Protein AF-A0A2E7T963-F1 (afdb_monomer_lite)

pLDDT: mean 80.26, std 9.98, range [57.88, 92.88]

Sequence (68 aa):
MKVGDLVRYIKRNEAGYMYDTNPYALWLGVILSQNNGTAEYQTVLWNRRGGITSSIPARDLEVVSEGR

Structure (mmCIF, N/CA/C/O backbone):
data_AF-A0A2E7T963-F1
#
_entry.id   AF-A0A2E7T963-F1
#
loop_
_atom_site.group_PDB
_atom_site.id
_atom_site.type_symbol
_atom_site.label_atom_id
_atom_site.label_alt_id
_atom_site.label_comp_id
_atom_site.label_asym_id
_atom_site.label_entity_id
_atom_site.label_seq_id
_atom_site.pdbx_PDB_ins_code
_atom_site.Cartn_x
_atom_site.Cartn_y
_atom_site.Cartn_z
_atom_site.occupancy
_atom_site.B_iso_or_equiv
_atom_site.auth_seq_id
_atom_site.auth_comp_id
_atom_site.auth_asym_id
_atom_site.auth_atom_id
_atom_site.pdbx_PDB_model_num
ATOM 1 N N . MET A 1 1 ? -7.158 10.206 1.736 1.00 88.00 1 MET A N 1
ATOM 2 C CA . MET A 1 1 ? -6.753 8.793 1.761 1.00 88.00 1 MET A CA 1
ATOM 3 C C . MET A 1 1 ? -7.286 8.185 3.048 1.00 88.00 1 MET A C 1
ATOM 5 O O . MET A 1 1 ? -7.065 8.780 4.098 1.00 88.00 1 MET A O 1
ATOM 9 N N . LYS A 1 2 ? -8.043 7.093 2.967 1.00 90.38 2 LYS A N 1
ATOM 10 C CA . LYS A 1 2 ? -8.711 6.417 4.087 1.00 90.38 2 LYS A CA 1
ATOM 11 C C . LYS A 1 2 ? -8.636 4.896 3.930 1.00 90.38 2 LYS A C 1
ATOM 13 O O . LYS A 1 2 ? -8.314 4.381 2.862 1.00 90.38 2 LYS A O 1
ATOM 18 N N . VAL A 1 3 ? -8.947 4.177 5.007 1.00 91.00 3 VAL A N 1
ATOM 19 C CA . VAL A 1 3 ? -9.091 2.714 4.976 1.00 91.00 3 VAL A CA 1
ATOM 20 C C . VAL A 1 3 ? -10.104 2.315 3.901 1.00 91.00 3 VAL A C 1
ATOM 22 O O . VAL A 1 3 ? -11.168 2.922 3.798 1.00 91.00 3 VAL A O 1
ATOM 25 N N . GLY A 1 4 ? -9.756 1.309 3.100 1.00 89.81 4 GLY A N 1
ATOM 26 C CA . GLY A 1 4 ? -10.565 0.833 1.978 1.00 89.81 4 GLY A CA 1
ATOM 27 C C . GLY A 1 4 ? -10.277 1.508 0.634 1.00 89.81 4 GLY A C 1
ATOM 28 O O . GLY A 1 4 ? -10.740 0.995 -0.383 1.00 89.81 4 GLY A O 1
ATOM 29 N N . ASP A 1 5 ? -9.502 2.598 0.590 1.00 92.88 5 ASP A N 1
ATOM 30 C CA . ASP A 1 5 ? -9.097 3.206 -0.682 1.00 92.88 5 ASP A CA 1
ATOM 31 C C . ASP A 1 5 ? -8.223 2.246 -1.494 1.00 92.88 5 ASP A C 1
ATOM 33 O O . ASP A 1 5 ? -7.294 1.626 -0.964 1.00 92.88 5 ASP A O 1
ATOM 37 N N . LEU A 1 6 ? -8.497 2.174 -2.798 1.00 90.62 6 LEU A 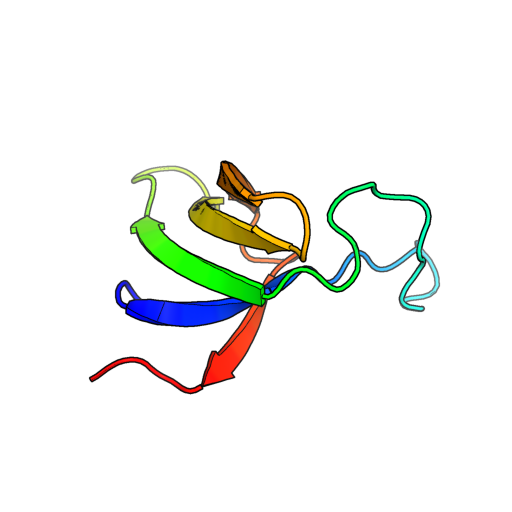N 1
ATOM 38 C CA . LEU A 1 6 ? -7.616 1.554 -3.777 1.00 90.62 6 LEU A CA 1
ATOM 39 C C . LEU A 1 6 ? -6.507 2.547 -4.119 1.00 90.62 6 LEU A C 1
ATOM 41 O O . LEU A 1 6 ? -6.765 3.651 -4.604 1.00 90.62 6 LEU A O 1
ATOM 45 N N . VAL A 1 7 ? -5.268 2.127 -3.916 1.00 90.19 7 VAL A N 1
ATOM 46 C CA . VA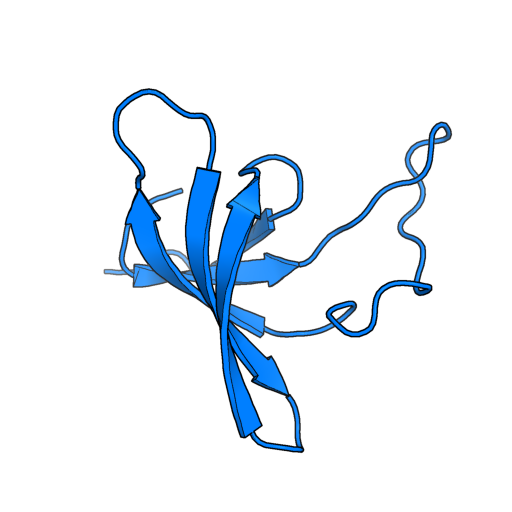L A 1 7 ? -4.072 2.930 -4.130 1.00 90.19 7 VAL A CA 1
ATOM 47 C C . VAL A 1 7 ? -3.111 2.272 -5.108 1.00 90.19 7 VAL A C 1
ATOM 49 O O . VAL A 1 7 ? -3.114 1.059 -5.311 1.00 90.19 7 VAL A O 1
ATOM 52 N N . ARG A 1 8 ? -2.249 3.088 -5.700 1.00 87.25 8 ARG A N 1
ATOM 53 C CA . ARG A 1 8 ? -1.092 2.671 -6.486 1.00 87.25 8 ARG A CA 1
ATOM 54 C C . ARG A 1 8 ? 0.172 3.159 -5.798 1.00 87.25 8 ARG A C 1
ATOM 56 O O . ARG A 1 8 ? 0.229 4.307 -5.358 1.00 87.25 8 ARG A O 1
ATOM 63 N N . TYR A 1 9 ? 1.199 2.315 -5.758 1.00 84.50 9 TYR A N 1
ATOM 64 C CA . TYR A 1 9 ? 2.519 2.745 -5.308 1.00 84.50 9 TYR A CA 1
ATOM 65 C C . TYR A 1 9 ? 3.170 3.682 -6.338 1.00 84.50 9 TYR A C 1
ATOM 67 O O . TYR A 1 9 ? 3.296 3.334 -7.515 1.00 84.50 9 TYR A O 1
ATOM 75 N N . ILE A 1 10 ? 3.597 4.863 -5.894 1.00 81.38 10 ILE A N 1
ATOM 76 C CA . ILE A 1 10 ? 4.234 5.891 -6.718 1.00 81.38 10 ILE A CA 1
ATOM 77 C C . ILE A 1 10 ? 5.528 6.379 -6.057 1.00 81.38 10 ILE A C 1
ATOM 79 O O . ILE A 1 10 ? 5.516 7.215 -5.162 1.00 81.38 10 ILE A O 1
ATOM 83 N N . LYS A 1 11 ? 6.687 5.900 -6.518 1.00 75.75 11 LYS A N 1
ATOM 84 C CA . LYS A 1 11 ? 7.975 6.456 -6.080 1.00 75.75 11 LYS A CA 1
ATOM 85 C C . LYS A 1 11 ? 8.471 7.477 -7.093 1.00 75.75 11 LYS A C 1
ATOM 87 O O . LYS A 1 11 ? 8.617 7.156 -8.272 1.00 75.75 11 LYS A O 1
ATOM 92 N N . ARG A 1 12 ? 8.722 8.703 -6.634 1.00 75.81 12 ARG A N 1
ATOM 93 C CA . ARG A 1 12 ? 9.241 9.804 -7.458 1.00 75.81 12 ARG A CA 1
ATOM 94 C C . ARG A 1 12 ? 10.697 10.085 -7.112 1.00 75.81 12 ARG A C 1
ATOM 96 O O . ARG A 1 12 ? 11.062 10.035 -5.938 1.00 75.81 12 ARG A O 1
ATOM 103 N N . ASN A 1 13 ? 11.535 10.305 -8.121 1.00 75.44 13 ASN A N 1
ATOM 104 C CA . ASN A 1 13 ? 12.929 10.689 -7.910 1.00 75.44 13 ASN A CA 1
ATOM 105 C C . ASN A 1 13 ? 12.999 12.158 -7.458 1.00 75.44 13 ASN A C 1
ATOM 107 O O . ASN A 1 13 ? 11.975 12.835 -7.374 1.00 75.44 13 ASN A O 1
ATOM 111 N N . GLU A 1 14 ? 14.199 12.665 -7.178 1.00 74.25 14 GLU A N 1
ATOM 112 C CA . GLU A 1 14 ? 14.394 14.059 -6.740 1.00 74.25 14 GLU A CA 1
ATOM 113 C C . GLU A 1 14 ? 13.883 15.090 -7.760 1.00 74.25 14 GLU A C 1
ATOM 115 O O . GLU A 1 14 ? 13.485 16.189 -7.390 1.00 74.25 14 GLU A O 1
ATOM 120 N N . ALA A 1 15 ? 13.818 14.711 -9.038 1.00 77.88 15 ALA A N 1
ATOM 121 C CA . ALA A 1 15 ? 13.266 15.524 -10.116 1.00 77.88 15 ALA A CA 1
ATOM 122 C C . ALA A 1 15 ? 11.738 15.368 -10.294 1.00 77.88 15 ALA A C 1
ATOM 124 O O . ALA A 1 15 ? 11.161 15.954 -11.206 1.00 77.88 15 ALA A O 1
ATOM 125 N N . GLY A 1 16 ? 11.068 14.581 -9.445 1.00 69.50 16 GLY A N 1
ATOM 126 C CA . GLY A 1 16 ? 9.616 14.382 -9.457 1.00 69.50 16 GLY A CA 1
ATOM 127 C C . GLY A 1 16 ? 9.103 13.322 -10.440 1.00 69.50 16 GLY A C 1
ATOM 128 O O . GLY A 1 16 ? 7.906 13.030 -10.441 1.00 69.50 16 GLY A O 1
ATOM 129 N N . TYR A 1 17 ? 9.972 12.699 -11.238 1.00 68.94 17 TYR A N 1
ATOM 130 C CA . TYR A 1 17 ? 9.580 11.648 -12.179 1.00 68.94 17 TYR A CA 1
ATOM 131 C C . TYR A 1 17 ? 9.344 10.323 -11.462 1.00 68.94 17 TYR A C 1
ATOM 133 O O . TYR A 1 17 ? 10.117 9.934 -10.583 1.00 68.94 17 TYR A O 1
ATOM 141 N N . MET A 1 18 ? 8.301 9.598 -11.871 1.00 68.88 18 MET A N 1
ATOM 142 C CA . MET A 1 18 ? 8.088 8.223 -11.421 1.00 68.88 18 MET A CA 1
ATOM 143 C C . MET A 1 18 ? 9.233 7.336 -11.917 1.00 68.88 18 MET A C 1
ATOM 145 O O . MET A 1 18 ? 9.544 7.355 -13.106 1.00 68.88 18 MET A O 1
ATOM 149 N N . TYR A 1 19 ? 9.857 6.568 -11.023 1.00 64.31 19 TYR A N 1
ATOM 150 C CA . TYR A 1 19 ? 10.945 5.657 -11.385 1.00 64.31 19 TYR A CA 1
ATOM 151 C C . TYR A 1 19 ? 10.678 4.232 -10.890 1.00 64.31 19 TYR A C 1
ATOM 153 O O . TYR A 1 19 ? 10.228 4.008 -9.766 1.00 64.31 19 TYR A O 1
ATOM 161 N N . ASP A 1 20 ? 10.964 3.272 -11.767 1.00 61.22 20 ASP A N 1
ATOM 162 C CA . ASP A 1 20 ? 10.558 1.864 -11.680 1.00 61.22 20 ASP A CA 1
ATOM 163 C C . ASP A 1 20 ? 11.723 0.963 -11.227 1.00 61.22 20 ASP A C 1
ATOM 165 O O . ASP A 1 20 ? 12.085 -0.012 -11.878 1.00 61.22 20 ASP A O 1
ATOM 169 N N . THR A 1 21 ? 12.407 1.335 -10.140 1.00 57.88 21 THR A N 1
ATOM 170 C CA . THR A 1 21 ? 13.464 0.483 -9.546 1.00 57.88 21 THR A CA 1
ATOM 171 C C . THR A 1 21 ? 13.012 -0.218 -8.269 1.00 57.88 21 THR A C 1
ATOM 173 O O . THR A 1 21 ? 13.772 -0.979 -7.673 1.00 57.88 21 THR A O 1
ATOM 176 N N . ASN A 1 22 ? 11.774 0.026 -7.830 1.00 64.88 22 ASN A N 1
ATOM 177 C CA . ASN A 1 22 ? 11.204 -0.624 -6.660 1.00 64.88 22 ASN A CA 1
ATOM 178 C C . ASN A 1 22 ? 10.441 -1.887 -7.101 1.00 64.88 22 ASN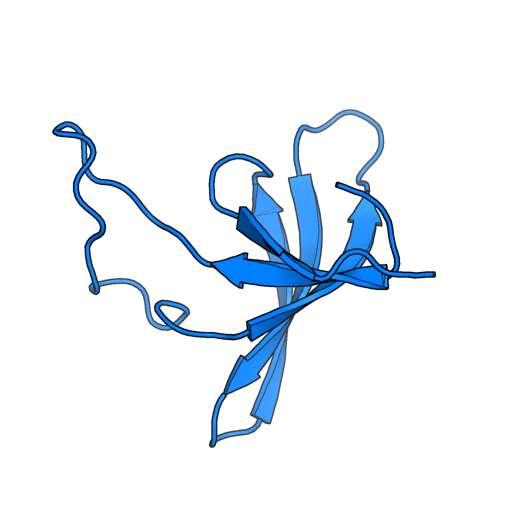 A C 1
ATOM 180 O O . ASN A 1 22 ? 9.586 -1.771 -7.974 1.00 64.88 22 ASN A O 1
ATOM 184 N N . PRO A 1 23 ? 10.655 -3.066 -6.486 1.00 64.00 23 PRO A N 1
ATOM 185 C CA . PRO A 1 23 ? 9.869 -4.267 -6.785 1.00 64.00 23 PRO A CA 1
ATOM 186 C C . PRO A 1 23 ? 8.346 -4.087 -6.645 1.00 64.00 23 PRO A C 1
ATOM 188 O O . PRO A 1 23 ? 7.609 -4.888 -7.215 1.00 64.00 23 PRO A O 1
ATOM 191 N N . TYR A 1 24 ? 7.882 -3.057 -5.924 1.00 63.62 24 TYR A N 1
ATOM 192 C CA . TYR A 1 24 ? 6.467 -2.691 -5.758 1.00 63.62 24 TYR A CA 1
ATOM 193 C C . TYR A 1 24 ? 5.938 -1.679 -6.784 1.00 63.62 24 TYR A C 1
ATOM 195 O O . TYR A 1 24 ? 4.760 -1.318 -6.747 1.00 63.62 24 TYR A O 1
ATOM 203 N N . ALA A 1 25 ? 6.784 -1.172 -7.679 1.00 60.69 25 ALA A N 1
ATOM 204 C CA . ALA A 1 25 ? 6.348 -0.250 -8.714 1.00 60.69 25 ALA A CA 1
ATOM 205 C C . ALA A 1 25 ? 5.278 -0.920 -9.592 1.00 60.69 25 ALA A C 1
ATOM 207 O O . ALA A 1 25 ? 5.391 -2.088 -9.960 1.00 60.69 25 ALA A O 1
ATOM 208 N N . LEU A 1 26 ? 4.197 -0.181 -9.866 1.00 65.44 26 LEU A N 1
ATOM 209 C CA . LEU A 1 26 ? 2.990 -0.638 -10.575 1.00 65.44 26 LEU A CA 1
ATOM 210 C C . LEU A 1 26 ? 2.049 -1.571 -9.788 1.00 65.44 26 LEU A C 1
ATOM 212 O O . LEU A 1 26 ? 1.052 -2.022 -10.353 1.00 65.44 26 LEU A O 1
ATOM 216 N N . TRP A 1 27 ? 2.301 -1.848 -8.504 1.00 77.06 27 TRP A N 1
ATOM 217 C CA . TRP A 1 27 ? 1.371 -2.648 -7.702 1.00 77.06 27 TRP A CA 1
ATOM 218 C C . TRP A 1 27 ? 0.173 -1.791 -7.285 1.00 77.06 27 TRP A C 1
ATOM 220 O O . TRP A 1 27 ? 0.325 -0.654 -6.822 1.00 77.06 27 TRP A O 1
ATOM 230 N N . LEU A 1 28 ? -1.021 -2.357 -7.452 1.00 85.25 28 LEU A N 1
ATOM 231 C CA . LEU A 1 28 ? -2.251 -1.827 -6.871 1.00 85.25 28 LEU A CA 1
ATOM 232 C C . LEU A 1 28 ? -2.412 -2.407 -5.473 1.00 85.25 28 LEU A C 1
ATOM 234 O O . LEU A 1 28 ? -2.066 -3.563 -5.241 1.00 85.25 28 LEU A O 1
ATOM 238 N N . GLY A 1 29 ? -2.960 -1.633 -4.550 1.00 88.44 29 GLY A N 1
ATOM 239 C CA . GLY A 1 29 ? -3.219 -2.101 -3.202 1.00 88.44 29 GLY A CA 1
ATOM 240 C C . GLY A 1 29 ? -4.414 -1.448 -2.546 1.00 88.44 29 GLY A C 1
ATOM 241 O O . GLY A 1 29 ? -4.976 -0.501 -3.081 1.00 88.44 29 GLY A O 1
ATOM 242 N N . VAL A 1 30 ? -4.802 -1.961 -1.384 1.00 89.38 30 VAL A N 1
ATOM 243 C CA . VAL A 1 30 ? -5.863 -1.381 -0.550 1.00 89.38 30 VAL A CA 1
ATOM 244 C C . VAL A 1 30 ? -5.313 -1.044 0.824 1.00 89.38 30 VAL A C 1
ATOM 246 O O . VAL A 1 30 ? -4.522 -1.799 1.398 1.00 89.38 30 VAL A O 1
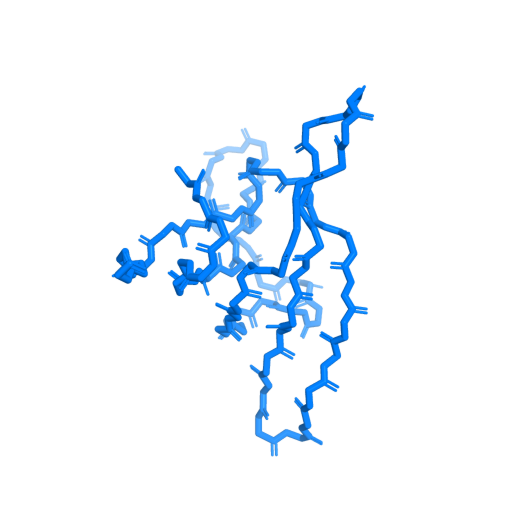ATOM 249 N N . ILE A 1 31 ? -5.749 0.094 1.355 1.00 90.25 31 ILE A N 1
ATOM 250 C CA . ILE A 1 31 ? -5.385 0.543 2.698 1.00 90.25 31 ILE A CA 1
ATOM 251 C C . ILE A 1 31 ? -6.171 -0.243 3.734 1.00 90.25 31 ILE A C 1
ATOM 253 O O . ILE A 1 31 ? -7.401 -0.242 3.723 1.00 90.25 31 ILE A O 1
ATOM 257 N N . LEU A 1 32 ? -5.453 -0.863 4.666 1.00 91.44 32 LEU A N 1
ATOM 258 C CA . LEU A 1 32 ? -6.039 -1.586 5.790 1.00 91.44 32 LEU A CA 1
ATOM 259 C C . LEU A 1 32 ? -6.151 -0.720 7.042 1.00 91.44 32 LEU A C 1
ATOM 261 O O . LEU A 1 32 ? -7.135 -0.812 7.770 1.00 91.44 32 LEU A O 1
ATOM 265 N N . SER A 1 33 ? -5.137 0.098 7.316 1.00 90.75 33 SER A N 1
ATOM 266 C CA . SER A 1 33 ? -5.084 0.934 8.515 1.00 90.75 33 SER A CA 1
ATOM 267 C C . SER A 1 33 ? -4.118 2.107 8.339 1.00 90.75 33 SER A C 1
ATOM 269 O O . SER A 1 33 ? -3.227 2.084 7.484 1.00 90.75 33 SER A O 1
ATOM 271 N N . GLN A 1 34 ? -4.306 3.148 9.151 1.00 88.00 34 GLN A N 1
ATOM 272 C CA . GLN A 1 34 ? -3.354 4.244 9.309 1.00 88.00 34 GLN A CA 1
ATOM 273 C C . GLN A 1 34 ? -2.580 4.036 10.611 1.00 88.00 34 GLN A C 1
ATOM 275 O O . GLN A 1 34 ? -3.184 3.791 11.657 1.00 88.00 34 GLN A O 1
ATOM 280 N N . ASN A 1 35 ? -1.255 4.156 10.561 1.00 86.56 35 ASN A N 1
ATOM 281 C CA . ASN A 1 35 ? -0.438 4.063 11.765 1.00 86.56 35 ASN A CA 1
ATOM 282 C C . ASN A 1 35 ? -0.517 5.383 12.541 1.00 86.56 35 ASN A C 1
ATOM 284 O O . ASN A 1 35 ? 0.015 6.410 12.118 1.00 86.56 35 ASN A O 1
ATOM 288 N N . ASN A 1 36 ? -1.188 5.363 13.693 1.00 78.69 36 ASN A N 1
ATOM 289 C CA . ASN A 1 36 ? -1.309 6.540 14.551 1.00 78.69 36 ASN A CA 1
ATOM 290 C C . ASN A 1 36 ? 0.080 6.999 15.020 1.00 78.69 36 ASN A C 1
ATOM 292 O O . ASN A 1 36 ? 0.816 6.239 15.643 1.00 78.69 36 ASN A O 1
ATOM 296 N N . GLY A 1 37 ? 0.425 8.254 14.726 1.00 80.00 37 GLY A N 1
ATOM 297 C CA . GLY A 1 37 ? 1.719 8.846 15.079 1.00 80.00 37 GLY A CA 1
ATOM 298 C C . GLY A 1 37 ? 2.764 8.836 13.960 1.00 80.00 37 GLY A C 1
ATOM 299 O O . GLY A 1 37 ? 3.814 9.453 14.129 1.00 80.00 37 GLY A O 1
ATOM 300 N N . THR A 1 38 ? 2.487 8.219 12.805 1.00 82.50 38 THR A N 1
ATOM 301 C CA . THR A 1 38 ? 3.330 8.337 11.604 1.00 82.50 38 THR A CA 1
ATOM 302 C C . THR A 1 38 ? 2.504 8.742 10.381 1.00 82.50 38 THR A C 1
ATOM 304 O O . THR A 1 38 ? 1.276 8.681 10.373 1.00 82.50 38 THR A O 1
ATOM 307 N N . ALA A 1 39 ? 3.179 9.188 9.319 1.00 83.44 39 ALA A N 1
ATOM 308 C CA . ALA A 1 39 ? 2.550 9.472 8.026 1.00 83.44 39 ALA A CA 1
ATOM 309 C C . ALA A 1 39 ? 2.494 8.217 7.128 1.00 83.44 39 ALA A C 1
ATOM 311 O O . ALA A 1 39 ? 2.636 8.320 5.908 1.00 83.44 39 ALA A O 1
ATOM 312 N N . GLU A 1 40 ? 2.350 7.030 7.721 1.00 86.56 40 GLU A N 1
ATOM 313 C CA . GLU A 1 40 ? 2.377 5.743 7.021 1.00 86.56 40 GLU A CA 1
ATOM 314 C C . GLU A 1 40 ? 1.030 5.020 7.082 1.00 86.56 40 GLU A C 1
ATOM 316 O O . GLU A 1 40 ? 0.276 5.125 8.054 1.00 86.56 40 GLU A O 1
ATOM 321 N N . TYR A 1 41 ? 0.767 4.235 6.040 1.00 86.25 41 TYR A N 1
ATOM 322 C CA . TYR A 1 41 ? -0.411 3.391 5.909 1.00 86.25 41 TYR A CA 1
ATOM 323 C C . TYR A 1 41 ? -0.005 1.930 5.763 1.00 86.25 41 TYR A C 1
ATOM 325 O O . TYR A 1 41 ? 0.884 1.590 4.976 1.00 86.25 41 TYR A O 1
ATOM 333 N N . GLN A 1 42 ? -0.700 1.049 6.476 1.00 86.19 42 GLN A N 1
ATOM 334 C CA . GLN A 1 42 ? -0.618 -0.377 6.212 1.00 86.19 42 GLN A CA 1
ATOM 335 C C . GLN A 1 42 ? -1.438 -0.683 4.959 1.00 86.19 42 GLN A C 1
ATOM 337 O O . GLN A 1 42 ? -2.643 -0.429 4.908 1.00 86.19 42 GLN A O 1
ATOM 342 N N . THR A 1 43 ? -0.778 -1.233 3.947 1.00 81.50 43 THR A N 1
ATOM 343 C CA . THR A 1 43 ? -1.356 -1.477 2.624 1.00 81.50 43 THR A CA 1
ATOM 344 C C . THR A 1 43 ? -1.133 -2.933 2.234 1.00 81.50 43 THR A C 1
ATOM 346 O O . THR A 1 43 ? -0.040 -3.465 2.436 1.00 81.50 43 THR A O 1
ATOM 349 N N . VAL A 1 44 ? -2.144 -3.583 1.654 1.00 83.31 44 VAL A N 1
ATOM 350 C CA . VAL A 1 44 ? -1.948 -4.850 0.929 1.00 83.31 44 VAL A CA 1
ATOM 351 C C . VAL A 1 44 ? -1.727 -4.504 -0.524 1.00 83.31 44 VAL A C 1
ATOM 353 O O . VAL A 1 44 ? -2.641 -4.004 -1.167 1.00 83.31 44 VAL A O 1
ATOM 356 N N . LEU A 1 45 ? -0.524 -4.745 -1.026 1.00 77.62 45 LEU A N 1
ATOM 357 C CA . LEU A 1 45 ? -0.165 -4.554 -2.423 1.00 77.62 45 LEU A CA 1
ATOM 358 C C . LEU A 1 45 ? -0.281 -5.899 -3.144 1.00 77.62 45 LEU A C 1
ATOM 360 O O . LEU A 1 45 ? 0.229 -6.908 -2.657 1.00 77.62 45 LEU A O 1
ATOM 364 N N . TRP A 1 46 ? -0.890 -5.916 -4.325 1.00 73.50 46 TRP A N 1
ATOM 365 C CA . TRP A 1 46 ? -1.002 -7.098 -5.176 1.00 73.50 46 TRP A CA 1
ATOM 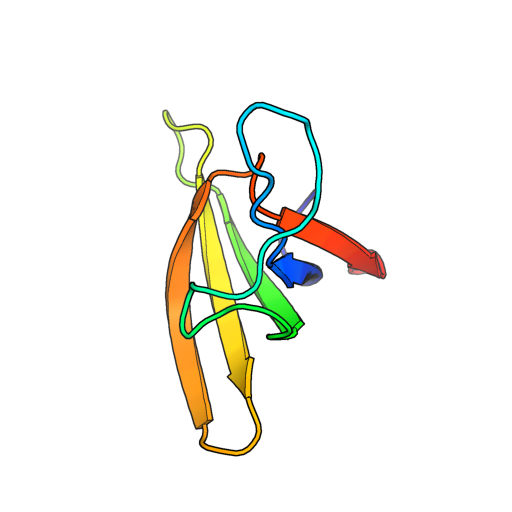366 C C . TRP A 1 46 ? -0.223 -6.935 -6.478 1.00 73.50 46 TRP A C 1
ATOM 368 O O . TRP A 1 46 ? -0.275 -5.895 -7.139 1.00 73.50 46 TRP A O 1
ATOM 378 N N . ASN A 1 47 ? 0.426 -8.020 -6.896 1.00 67.75 47 ASN A N 1
ATOM 379 C CA . ASN A 1 47 ? 0.866 -8.213 -8.273 1.00 67.75 47 ASN A CA 1
ATOM 380 C C . ASN A 1 47 ? 0.421 -9.582 -8.810 1.00 67.75 47 ASN A C 1
ATOM 382 O O . ASN A 1 47 ? -0.203 -10.379 -8.112 1.00 67.75 47 ASN A O 1
ATOM 386 N N . ARG A 1 48 ? 0.803 -9.895 -10.057 1.00 58.59 48 ARG A N 1
ATOM 387 C CA . ARG A 1 48 ? 0.529 -11.199 -10.696 1.00 58.59 48 ARG A CA 1
ATOM 388 C C . ARG A 1 48 ? 1.081 -12.417 -9.927 1.00 58.59 48 ARG A C 1
ATOM 390 O O . ARG A 1 48 ? 0.721 -13.534 -10.274 1.00 58.59 48 ARG A O 1
ATOM 397 N N . ARG A 1 49 ? 1.971 -12.229 -8.944 1.00 61.44 49 ARG A N 1
ATOM 398 C CA . ARG A 1 49 ? 2.628 -13.292 -8.164 1.00 61.44 49 ARG A CA 1
ATOM 399 C C . ARG A 1 49 ? 2.049 -13.471 -6.752 1.00 61.44 49 ARG A C 1
ATOM 401 O O . ARG A 1 49 ? 2.393 -14.459 -6.114 1.00 61.44 49 ARG A O 1
ATOM 408 N N . GLY A 1 50 ? 1.191 -12.568 -6.268 1.00 68.56 50 GLY A N 1
ATOM 409 C CA . GLY A 1 50 ? 0.570 -12.661 -4.941 1.00 68.56 50 GLY A CA 1
ATOM 410 C C . GLY A 1 50 ? 0.311 -11.303 -4.280 1.00 68.56 50 GLY A C 1
ATOM 411 O O . GLY A 1 50 ? 0.548 -10.252 -4.874 1.00 68.56 50 GLY A O 1
ATOM 412 N N . GLY A 1 51 ? -0.199 -11.337 -3.044 1.00 74.44 51 GLY A N 1
ATOM 413 C CA . GLY A 1 51 ? -0.391 -10.159 -2.191 1.00 74.44 51 GLY A CA 1
ATOM 414 C C . GLY A 1 51 ? 0.669 -10.072 -1.093 1.00 74.44 51 GLY A C 1
ATOM 415 O O . GLY A 1 51 ? 0.993 -11.085 -0.477 1.00 74.44 51 GLY A O 1
ATOM 416 N N . ILE A 1 52 ? 1.195 -8.874 -0.838 1.00 80.50 52 ILE A N 1
ATOM 417 C CA . ILE A 1 52 ? 2.123 -8.579 0.263 1.00 80.50 52 ILE A CA 1
ATOM 418 C C . ILE A 1 52 ? 1.537 -7.443 1.098 1.00 80.50 52 ILE A C 1
ATOM 420 O O . ILE A 1 52 ? 1.143 -6.410 0.561 1.00 80.50 52 ILE A O 1
ATOM 424 N N . THR A 1 53 ? 1.516 -7.614 2.418 1.00 85.94 53 THR A N 1
ATOM 425 C CA . THR A 1 53 ? 1.141 -6.553 3.360 1.00 85.94 53 THR A CA 1
ATOM 426 C C . THR A 1 53 ? 2.387 -5.792 3.799 1.00 85.94 53 THR A C 1
ATOM 428 O O . THR A 1 53 ? 3.341 -6.409 4.270 1.00 85.94 53 THR A O 1
ATOM 431 N N . SER A 1 54 ? 2.388 -4.463 3.673 1.00 85.00 54 SER A N 1
ATOM 432 C CA . SER A 1 54 ? 3.521 -3.612 4.060 1.00 85.00 54 SER A CA 1
ATOM 433 C C . SER A 1 54 ? 3.068 -2.249 4.590 1.00 85.00 54 SER A C 1
ATOM 435 O O . SER A 1 54 ? 1.990 -1.767 4.241 1.00 85.00 54 SER A O 1
ATOM 437 N N . SER A 1 55 ? 3.908 -1.611 5.407 1.00 88.62 55 SER A N 1
ATOM 438 C CA . SER A 1 55 ? 3.753 -0.205 5.797 1.00 88.62 55 SER A CA 1
ATOM 439 C C . SER A 1 55 ? 4.415 0.682 4.748 1.00 88.62 55 SER A C 1
ATOM 441 O O . SER A 1 55 ? 5.601 0.524 4.458 1.00 88.62 55 SER A O 1
ATOM 443 N N . ILE A 1 56 ? 3.646 1.591 4.151 1.00 86.44 56 ILE A N 1
ATOM 444 C CA . ILE A 1 56 ? 4.107 2.483 3.086 1.00 86.44 56 ILE A CA 1
ATOM 445 C C . ILE A 1 56 ? 3.822 3.939 3.490 1.00 86.44 56 ILE A C 1
ATOM 447 O O . ILE A 1 56 ? 2.707 4.242 3.926 1.00 86.44 56 ILE A O 1
ATOM 451 N N . PRO A 1 57 ? 4.779 4.870 3.323 1.00 88.06 57 PRO A N 1
ATOM 452 C CA . PRO A 1 57 ? 4.525 6.293 3.516 1.00 88.06 57 PRO A CA 1
ATOM 453 C C . PRO A 1 57 ? 3.418 6.815 2.597 1.00 88.06 57 PRO A C 1
ATOM 455 O O . PRO A 1 57 ? 3.415 6.541 1.400 1.00 88.06 57 PRO A O 1
ATOM 458 N N . ALA A 1 58 ? 2.532 7.658 3.125 1.00 87.00 58 ALA A N 1
ATOM 459 C CA . ALA A 1 58 ? 1.416 8.252 2.384 1.00 87.00 58 ALA A CA 1
ATOM 460 C C . ALA A 1 58 ? 1.843 8.956 1.088 1.00 87.00 58 ALA A C 1
ATOM 462 O O . ALA A 1 58 ? 1.147 8.896 0.081 1.00 87.00 58 ALA A O 1
ATOM 463 N N . ARG A 1 59 ? 3.005 9.622 1.118 1.00 86.38 59 ARG A N 1
ATOM 464 C CA . ARG A 1 59 ? 3.581 10.342 -0.030 1.00 86.38 59 ARG A CA 1
ATOM 465 C C . ARG A 1 59 ? 3.981 9.432 -1.198 1.00 86.38 59 ARG A C 1
ATOM 467 O O . ARG A 1 59 ? 4.110 9.926 -2.313 1.00 86.38 59 ARG A O 1
ATOM 474 N N . ASP A 1 60 ? 4.170 8.141 -0.930 1.00 85.69 60 ASP A N 1
ATOM 475 C CA . ASP A 1 60 ? 4.532 7.129 -1.922 1.00 85.69 60 ASP A CA 1
ATOM 476 C C . ASP A 1 60 ? 3.285 6.368 -2.424 1.00 85.69 60 ASP A C 1
ATOM 478 O O . ASP A 1 60 ? 3.404 5.360 -3.123 1.00 85.69 60 ASP A O 1
ATOM 482 N N . LEU A 1 61 ? 2.078 6.824 -2.066 1.00 87.00 61 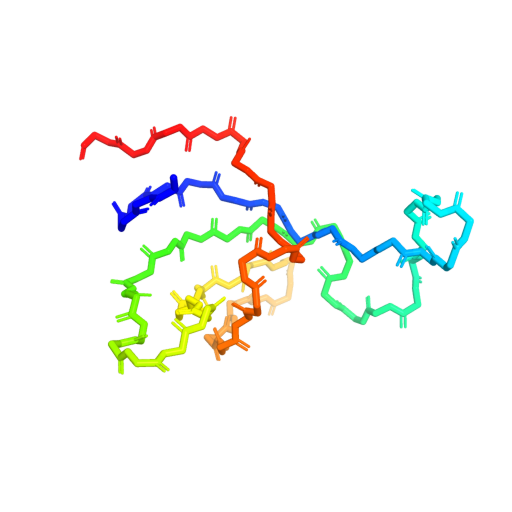LEU A N 1
ATOM 483 C CA . LEU A 1 61 ? 0.801 6.241 -2.467 1.00 87.00 61 LEU A CA 1
ATOM 484 C C . LEU A 1 61 ? -0.059 7.278 -3.193 1.00 87.00 61 LEU A C 1
ATOM 486 O O . LEU A 1 61 ? -0.148 8.441 -2.802 1.00 87.00 61 LEU A O 1
ATOM 490 N N . GLU A 1 62 ? -0.749 6.832 -4.233 1.00 89.75 62 GLU A N 1
ATOM 491 C CA . GLU A 1 62 ? -1.726 7.624 -4.974 1.00 89.75 62 GLU A CA 1
ATOM 492 C C . GLU A 1 62 ? -3.071 6.911 -4.963 1.00 89.75 62 GLU A C 1
ATOM 494 O O . GLU A 1 62 ? -3.136 5.721 -5.266 1.00 89.75 62 GLU A O 1
ATOM 499 N N . VAL A 1 63 ? -4.145 7.626 -4.625 1.00 90.94 63 VAL A N 1
ATOM 500 C CA . VAL A 1 63 ? -5.503 7.070 -4.666 1.00 90.94 63 VAL A CA 1
ATOM 501 C C . VAL A 1 63 ? -5.934 6.905 -6.117 1.00 90.94 63 VAL A C 1
ATOM 503 O O . VAL A 1 63 ? -5.970 7.868 -6.876 1.00 90.94 63 VAL A O 1
ATOM 506 N N . VAL A 1 64 ? -6.274 5.673 -6.483 1.00 90.69 64 VAL A N 1
ATOM 507 C CA . VAL A 1 64 ? -6.837 5.314 -7.789 1.00 90.69 64 VAL A CA 1
ATOM 508 C C . VAL A 1 64 ? -8.361 5.309 -7.723 1.00 90.69 64 VAL A C 1
ATOM 510 O O . VAL A 1 64 ? -9.023 5.742 -8.660 1.00 90.69 64 VAL A O 1
ATOM 513 N N . SER A 1 65 ? -8.919 4.821 -6.614 1.00 92.31 65 SER A N 1
ATOM 514 C CA . SER A 1 65 ? -10.355 4.845 -6.343 1.00 92.31 65 SER A CA 1
ATOM 515 C C . SER A 1 65 ? -10.587 4.969 -4.847 1.00 92.31 65 SER A C 1
ATOM 517 O O . SER A 1 65 ? -9.962 4.261 -4.059 1.00 92.31 65 SER A O 1
ATOM 519 N N . GLU A 1 66 ? -11.520 5.828 -4.458 1.00 90.31 66 GLU A N 1
ATOM 520 C CA . GLU A 1 66 ? -11.934 5.933 -3.062 1.00 90.31 66 GLU A CA 1
ATOM 521 C C . GLU A 1 66 ? -12.727 4.686 -2.651 1.00 90.31 66 GLU A C 1
ATOM 523 O O . GLU A 1 66 ? -13.561 4.178 -3.410 1.00 90.31 66 GLU A O 1
ATOM 528 N N . GLY A 1 67 ? -12.446 4.181 -1.452 1.00 80.12 67 GLY A N 1
ATOM 529 C CA . GLY A 1 67 ? -13.250 3.146 -0.815 1.00 80.12 67 GLY A CA 1
ATOM 530 C C . GLY A 1 67 ? -14.602 3.718 -0.393 1.00 80.12 67 GLY A C 1
ATOM 531 O O . GLY A 1 67 ? -14.731 4.924 -0.170 1.00 80.12 67 GLY A O 1
ATOM 532 N N . ARG A 1 68 ? -15.625 2.869 -0.271 1.00 71.06 68 ARG A N 1
ATOM 533 C CA . ARG A 1 68 ? -16.898 3.281 0.341 1.00 71.06 68 ARG A CA 1
ATOM 534 C C . ARG A 1 68 ? -16.704 3.503 1.835 1.00 71.06 68 ARG A C 1
ATOM 536 O O . ARG A 1 68 ? -16.279 2.542 2.503 1.00 71.06 68 ARG A O 1
#

Secondary structure (DSSP, 8-state):
--TT-EEEE--B-TTS-B---STTTT-EEEEEEE-TTSSEEEEEEEETTEEEEEEEEGGGEEEEE---

Foldseek 3Di:
DDFQFWKAFFDADPVRDGDDPDPRHGWIWGFHDDDPPAQWTFIWTDDPVGTDTDIDHPVRIDGPGGGD

Radius of gyration: 11.59 Å; chains: 1; bounding box: 31×29×27 Å